Protein AF-A0A8S2V7T3-F1 (afdb_monomer)

Solvent-accessible surface area (backbone atoms only — not comparable to full-atom values): 3205 Å² total; per-residue (Å²): 135,86,83,77,66,83,89,66,76,92,69,60,66,68,60,50,43,72,74,40,45,92,73,52,75,50,72,65,59,51,51,51,52,35,51,74,74,66,71,59,82,78,84,79,81,129

Foldseek 3Di:
DDDDPPPDDDDDPVVVCVVCVVVDDDPVNVVVVCVVVVVDDPPPDD

Radius of gyration: 16.99 Å; Cα contacts (8 Å, |Δi|>4): 7; chains: 1; bounding box: 36×37×33 Å

Mean predicted aligned error: 11.72 Å

Structure (mmCIF, N/CA/C/O backbone):
data_AF-A0A8S2V7T3-F1
#
_entry.id   AF-A0A8S2V7T3-F1
#
loop_
_atom_site.group_PDB
_atom_s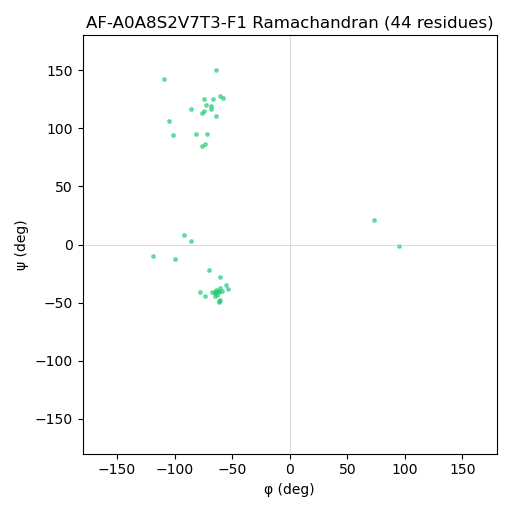ite.id
_atom_site.type_symbol
_atom_site.label_atom_id
_atom_site.label_alt_id
_atom_site.label_comp_id
_atom_site.label_asym_id
_atom_site.label_entity_id
_ato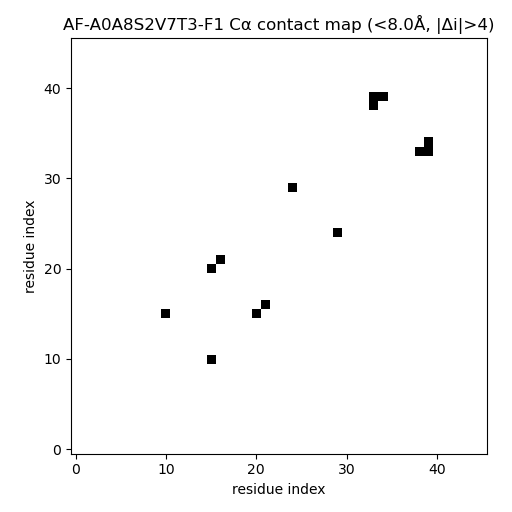m_site.label_seq_id
_atom_site.pdbx_PDB_ins_code
_atom_site.Cartn_x
_atom_site.Cartn_y
_atom_site.Cartn_z
_atom_site.occupancy
_atom_site.B_iso_or_equiv
_atom_site.auth_seq_id
_atom_site.auth_comp_id
_atom_site.auth_asym_id
_atom_site.auth_atom_id
_atom_site.pdbx_PDB_model_num
ATOM 1 N N . ARG A 1 1 ? -9.818 30.812 11.674 1.00 55.62 1 ARG A N 1
ATOM 2 C CA . ARG A 1 1 ? -10.353 29.729 10.812 1.00 55.62 1 ARG A CA 1
ATOM 3 C C . ARG A 1 1 ? -9.809 28.409 11.346 1.00 55.62 1 ARG A C 1
ATOM 5 O O . ARG A 1 1 ? -8.617 28.182 11.209 1.00 55.62 1 ARG A O 1
ATOM 12 N N . GLN A 1 2 ? -10.624 27.603 12.029 1.00 60.50 2 GLN A N 1
ATOM 13 C CA . GLN A 1 2 ? -10.239 26.236 12.394 1.00 60.50 2 GLN A CA 1
ATOM 14 C C . GLN A 1 2 ? -10.581 25.328 11.213 1.00 60.50 2 GLN A C 1
ATOM 16 O O . GLN A 1 2 ? -11.742 25.230 10.826 1.00 60.50 2 GLN A O 1
ATOM 21 N N . PHE A 1 3 ? -9.568 24.719 10.604 1.00 63.28 3 PHE A N 1
ATOM 22 C CA . PHE A 1 3 ? -9.760 23.715 9.566 1.00 63.28 3 PHE A CA 1
ATOM 23 C C . PHE A 1 3 ? -10.044 22.381 10.254 1.00 63.28 3 PHE A C 1
ATOM 25 O O . PHE A 1 3 ? -9.126 21.680 10.672 1.00 63.28 3 PHE A O 1
ATOM 32 N N . GLN A 1 4 ? -11.321 22.043 10.414 1.00 63.75 4 GLN A N 1
ATOM 33 C CA . GLN A 1 4 ? -11.706 20.683 10.776 1.00 63.75 4 GLN A CA 1
ATOM 34 C C . GLN A 1 4 ? -11.539 19.817 9.524 1.00 63.75 4 GLN A C 1
ATOM 36 O O . GLN A 1 4 ? -12.197 20.047 8.508 1.00 63.75 4 GLN A O 1
ATOM 41 N N . ARG A 1 5 ? -10.605 18.859 9.559 1.00 64.88 5 ARG A N 1
ATOM 42 C CA . ARG A 1 5 ? -10.425 17.881 8.477 1.00 64.88 5 ARG A CA 1
ATOM 43 C C . ARG A 1 5 ? -11.577 16.880 8.552 1.00 64.88 5 ARG A C 1
ATOM 45 O O . ARG A 1 5 ? -11.477 15.859 9.226 1.00 64.88 5 ARG A O 1
ATOM 52 N N . PHE A 1 6 ? -12.693 17.207 7.907 1.00 61.56 6 PHE A N 1
ATOM 53 C CA . PHE A 1 6 ? -13.819 16.289 7.760 1.00 61.56 6 PHE A CA 1
ATOM 54 C C . PHE A 1 6 ? -13.342 15.011 7.052 1.00 61.56 6 PHE A C 1
ATOM 56 O O . PHE A 1 6 ? -12.724 15.085 5.993 1.00 61.56 6 PHE A O 1
ATOM 63 N N . GLY A 1 7 ? -13.590 13.850 7.664 1.00 63.97 7 GLY A N 1
ATOM 64 C CA . GLY A 1 7 ? -13.218 12.539 7.120 1.00 63.97 7 GLY A CA 1
ATOM 65 C C . GLY A 1 7 ? -11.878 11.966 7.595 1.00 63.97 7 GLY A C 1
ATOM 66 O O . GLY A 1 7 ? -11.546 10.851 7.210 1.00 63.97 7 GLY A O 1
ATOM 67 N N . VAL A 1 8 ? -11.119 12.674 8.441 1.00 64.44 8 VAL A N 1
ATOM 68 C CA . VAL A 1 8 ? -9.916 12.112 9.080 1.00 64.44 8 VAL A CA 1
ATOM 69 C C . VAL A 1 8 ? -10.259 11.720 10.511 1.00 64.44 8 VAL A C 1
ATOM 71 O O . VAL A 1 8 ? -10.216 12.544 11.423 1.00 64.44 8 VAL A O 1
ATOM 74 N N . THR A 1 9 ? -10.627 10.457 10.706 1.00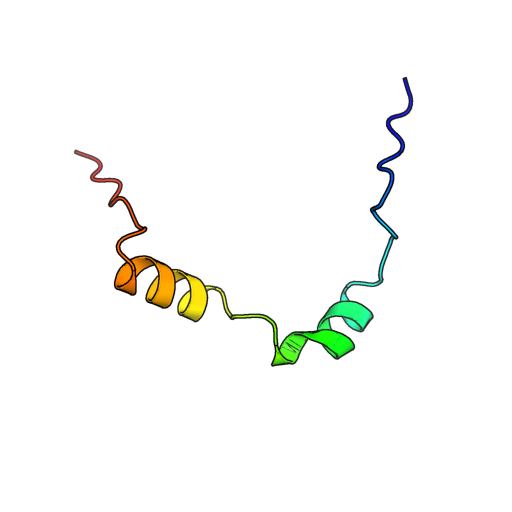 73.19 9 THR A N 1
ATOM 75 C CA . THR A 1 9 ? -10.759 9.882 12.045 1.00 73.19 9 THR A CA 1
ATOM 76 C C . THR A 1 9 ? -9.352 9.644 12.596 1.00 73.19 9 THR A C 1
ATOM 78 O O . THR A 1 9 ? -8.557 8.989 11.921 1.00 73.19 9 THR A O 1
ATOM 81 N N . PRO A 1 10 ? -8.998 10.170 13.781 1.00 70.31 10 PRO A N 1
ATOM 82 C CA . PRO A 1 10 ? -7.734 9.821 14.411 1.00 70.31 10 PRO A CA 1
ATOM 83 C C . PRO A 1 10 ? -7.750 8.326 14.742 1.00 70.31 10 PRO A C 1
ATOM 85 O O . PRO A 1 10 ? -8.515 7.877 15.593 1.00 70.31 10 PRO A O 1
ATOM 88 N N . GLU A 1 11 ? -6.931 7.553 14.036 1.00 81.00 11 GLU A N 1
ATOM 89 C CA . GLU A 1 11 ? -6.735 6.125 14.272 1.00 81.00 11 GLU A CA 1
ATOM 90 C C . GLU A 1 11 ? -5.343 5.901 14.868 1.00 81.00 11 GLU A C 1
ATOM 92 O O . GLU A 1 11 ? -4.382 6.584 14.507 1.00 81.00 11 GLU A O 1
ATOM 97 N N . ASN A 1 12 ? -5.237 4.958 15.807 1.00 84.25 12 ASN A N 1
ATOM 98 C CA . ASN A 1 12 ? -3.947 4.562 16.357 1.00 84.25 12 ASN A CA 1
ATOM 99 C C . ASN A 1 12 ? -3.121 3.875 15.244 1.00 84.25 12 ASN A C 1
ATOM 101 O O . ASN A 1 12 ? -3.597 2.888 14.674 1.00 84.25 12 ASN A O 1
ATOM 105 N N . PRO A 1 13 ? -1.892 4.345 14.948 1.00 80.75 13 PRO A N 1
ATOM 106 C CA . PRO A 1 13 ? -1.028 3.734 13.941 1.00 80.75 13 PRO A CA 1
ATOM 107 C C . P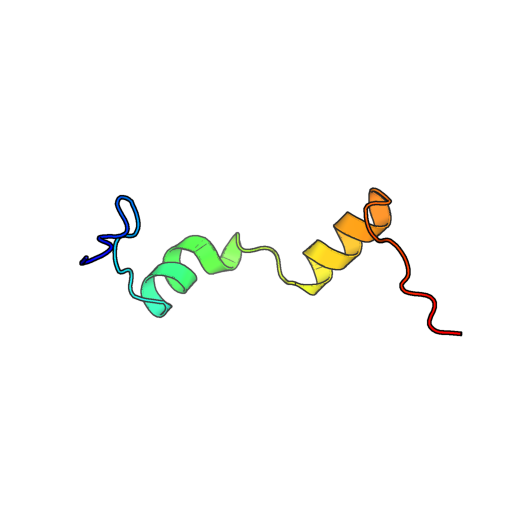RO A 1 13 ? -0.800 2.230 14.146 1.00 80.75 13 PRO A C 1
ATOM 109 O O . PRO A 1 13 ? -0.785 1.478 13.176 1.00 80.75 13 PRO A O 1
ATOM 112 N N . GLU A 1 14 ? -0.668 1.770 15.391 1.00 86.56 14 GLU A N 1
ATOM 113 C CA . GLU A 1 14 ? -0.448 0.354 15.711 1.00 86.56 14 GLU A CA 1
ATOM 114 C C . GLU A 1 14 ? -1.678 -0.499 15.377 1.00 86.56 14 GLU A C 1
ATOM 116 O O . GLU A 1 14 ? -1.556 -1.579 14.802 1.00 86.56 14 GLU A O 1
ATOM 121 N N . GLU A 1 15 ? -2.877 0.009 15.676 1.00 85.19 15 GLU A N 1
ATOM 122 C CA . GLU A 1 15 ? -4.151 -0.633 15.323 1.00 85.19 15 GLU A CA 1
ATOM 123 C C . GLU A 1 15 ? -4.347 -0.704 13.806 1.00 85.19 15 GLU A C 1
ATOM 125 O O . GLU A 1 15 ? -4.757 -1.742 13.279 1.00 85.19 15 GLU A O 1
ATOM 130 N N . TYR A 1 16 ? -3.999 0.372 13.098 1.00 84.00 16 TYR A N 1
ATOM 131 C CA . TYR A 1 16 ? -4.047 0.426 11.640 1.00 84.00 16 TYR A CA 1
ATOM 132 C C . TYR A 1 16 ? -3.106 -0.608 11.011 1.00 84.00 16 TYR A C 1
ATOM 134 O O . TYR A 1 16 ? -3.525 -1.399 10.164 1.00 84.00 16 TYR A O 1
ATOM 142 N N . ILE A 1 17 ? -1.848 -0.656 11.462 1.00 85.06 17 ILE A N 1
ATOM 143 C CA . ILE A 1 17 ? -0.852 -1.624 10.983 1.00 85.06 17 ILE A CA 1
ATOM 144 C C . ILE A 1 17 ? -1.277 -3.050 11.337 1.00 85.06 17 ILE A C 1
ATOM 146 O O . ILE A 1 17 ? -1.147 -3.946 10.510 1.00 85.06 17 ILE A O 1
ATOM 150 N N . ARG A 1 18 ? -1.850 -3.292 12.518 1.00 84.81 18 ARG A N 1
ATOM 151 C CA . ARG A 1 18 ? -2.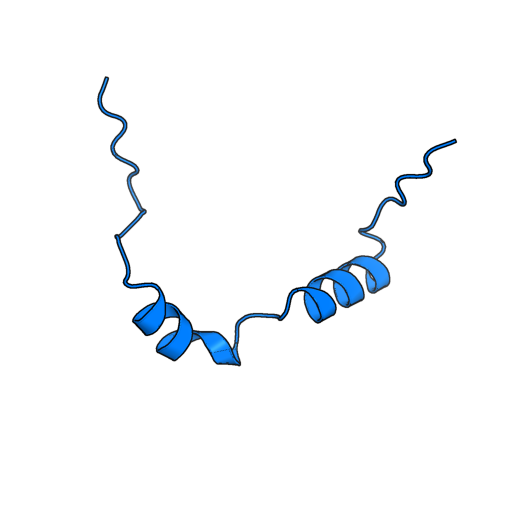365 -4.621 12.870 1.00 84.81 18 ARG A CA 1
ATOM 152 C C . ARG A 1 18 ? -3.492 -5.065 11.935 1.00 84.81 18 ARG A C 1
ATOM 154 O O . ARG A 1 18 ? -3.548 -6.235 11.569 1.00 84.81 18 ARG A O 1
ATOM 161 N N . ARG A 1 19 ? -4.395 -4.153 11.561 1.00 84.62 19 ARG A N 1
ATOM 162 C CA . ARG A 1 19 ? -5.557 -4.467 10.717 1.00 84.62 19 ARG A CA 1
ATOM 163 C C . ARG A 1 19 ? -5.199 -4.604 9.238 1.00 84.62 19 ARG A C 1
ATOM 165 O O . ARG A 1 19 ? -5.724 -5.491 8.574 1.00 84.62 19 ARG A O 1
ATOM 172 N N . TYR A 1 20 ? -4.325 -3.738 8.732 1.00 83.56 20 TYR A N 1
ATOM 173 C CA . TYR A 1 20 ? -4.059 -3.610 7.298 1.00 83.56 20 TYR A CA 1
ATOM 174 C C . TYR A 1 20 ? -2.618 -3.912 6.903 1.00 83.56 20 TYR A C 1
ATOM 176 O O . TYR A 1 20 ? -2.349 -4.034 5.716 1.00 83.56 20 TYR A O 1
ATOM 184 N N . GLY A 1 21 ? -1.687 -4.067 7.844 1.00 81.69 21 GLY A N 1
ATOM 185 C CA . GLY A 1 21 ? -0.248 -4.158 7.575 1.00 81.69 21 GLY A CA 1
ATOM 186 C C . GLY A 1 21 ? 0.145 -5.256 6.592 1.00 81.69 21 GLY A C 1
ATOM 187 O O . GLY A 1 21 ? 1.015 -5.032 5.765 1.00 81.69 21 GLY A O 1
ATOM 188 N N . ALA A 1 22 ? -0.549 -6.397 6.606 1.00 79.06 22 ALA A N 1
ATOM 189 C CA . ALA A 1 22 ? -0.330 -7.474 5.635 1.00 79.06 22 ALA A CA 1
ATOM 190 C C . ALA A 1 22 ? -0.801 -7.130 4.205 1.00 79.06 22 ALA A C 1
ATOM 192 O O . ALA A 1 22 ? -0.358 -7.749 3.244 1.00 79.06 22 ALA A O 1
ATOM 193 N N . THR A 1 23 ? -1.717 -6.169 4.069 1.00 78.12 23 THR A N 1
ATOM 194 C CA . THR A 1 23 ? -2.260 -5.676 2.789 1.00 78.12 23 THR A CA 1
ATOM 195 C C . THR A 1 23 ? -1.617 -4.373 2.327 1.00 78.12 23 THR A C 1
ATOM 197 O O . THR A 1 23 ? -1.818 -3.962 1.186 1.00 78.12 23 THR A O 1
ATOM 200 N N . LEU A 1 24 ? -0.866 -3.703 3.206 1.00 77.62 24 LEU A N 1
ATOM 201 C CA . LEU A 1 24 ? -0.115 -2.517 2.833 1.00 77.62 24 LEU A CA 1
ATOM 202 C C . LEU A 1 24 ? 1.004 -2.957 1.898 1.00 77.62 24 LEU A C 1
ATOM 204 O O . LEU A 1 24 ? 1.867 -3.747 2.276 1.00 77.62 24 LEU A O 1
ATOM 208 N N . PHE A 1 25 ? 0.979 -2.439 0.674 1.00 73.19 25 PHE A N 1
ATOM 209 C CA . PHE A 1 25 ? 2.103 -2.614 -0.226 1.00 73.19 25 PHE A CA 1
ATOM 210 C C . PHE A 1 25 ? 3.338 -1.990 0.410 1.00 73.19 25 PHE A C 1
ATOM 212 O O . PHE A 1 25 ? 3.325 -0.824 0.816 1.00 73.19 25 PHE A O 1
ATOM 219 N N . ASP A 1 26 ? 4.411 -2.768 0.482 1.00 79.19 26 ASP A N 1
ATOM 220 C CA . ASP A 1 26 ? 5.698 -2.215 0.846 1.00 79.19 26 ASP A CA 1
ATOM 221 C C . ASP A 1 26 ? 6.142 -1.204 -0.231 1.00 79.19 26 ASP A C 1
ATOM 223 O O . ASP A 1 26 ? 5.773 -1.286 -1.411 1.00 79.19 26 ASP A O 1
ATOM 227 N N . SER A 1 27 ? 6.911 -0.199 0.184 1.00 77.25 27 SER A N 1
ATOM 228 C CA . SER A 1 27 ? 7.337 0.890 -0.698 1.00 77.25 27 SER A CA 1
ATOM 229 C C . SER A 1 27 ? 8.168 0.403 -1.887 1.00 77.25 27 SER A C 1
ATOM 231 O O . SER A 1 27 ? 8.133 1.023 -2.949 1.00 77.25 27 SER A O 1
ATOM 233 N N . HIS A 1 28 ? 8.882 -0.714 -1.744 1.00 78.56 28 HIS A N 1
ATOM 234 C CA . HIS A 1 28 ? 9.686 -1.292 -2.811 1.00 78.56 28 HIS A CA 1
ATOM 235 C C . HIS A 1 28 ? 8.801 -1.948 -3.880 1.00 78.56 28 HIS A C 1
ATOM 237 O O . HIS A 1 28 ? 8.993 -1.702 -5.069 1.00 78.56 28 HIS A O 1
ATOM 243 N N . SER A 1 29 ? 7.782 -2.700 -3.470 1.00 81.44 29 SER A N 1
ATOM 244 C CA . SER A 1 29 ? 6.761 -3.295 -4.331 1.00 81.44 29 SER A CA 1
ATOM 245 C C . SER A 1 29 ? 5.966 -2.224 -5.077 1.00 81.44 29 SER A C 1
ATOM 247 O O . SER A 1 29 ? 5.744 -2.362 -6.280 1.00 81.44 29 SER A O 1
ATOM 249 N N . LEU A 1 30 ? 5.612 -1.113 -4.414 1.00 80.62 30 LEU A N 1
ATOM 2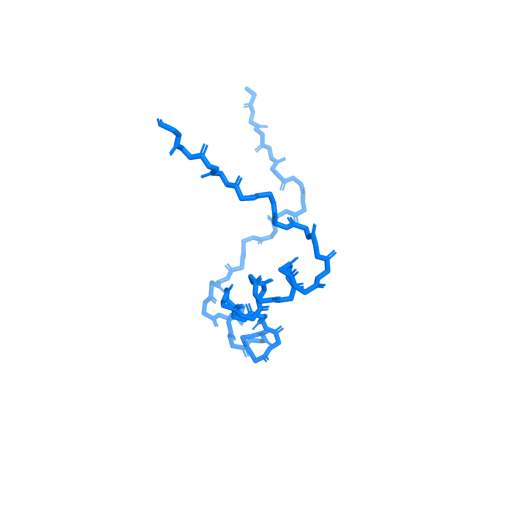50 C CA . LEU A 1 30 ? 4.973 0.036 -5.073 1.00 80.62 30 LEU A CA 1
ATOM 251 C C . LEU A 1 30 ? 5.864 0.643 -6.158 1.00 80.62 30 LEU A C 1
ATOM 253 O O . LEU A 1 30 ? 5.406 0.874 -7.277 1.00 80.62 30 LEU A O 1
ATOM 257 N N . LEU A 1 31 ? 7.141 0.882 -5.850 1.00 80.69 31 LEU A N 1
ATOM 258 C C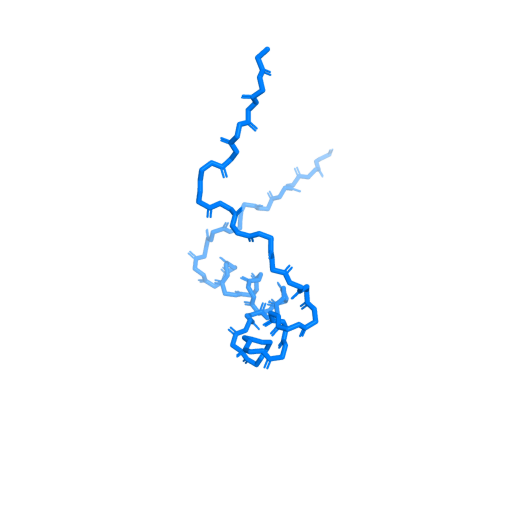A .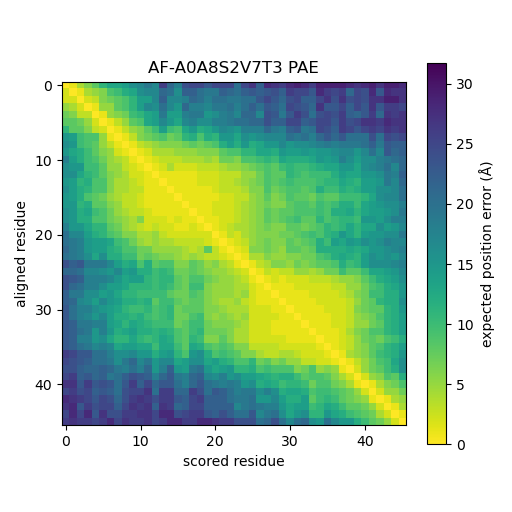 LEU A 1 31 ? 8.096 1.433 -6.812 1.00 80.69 31 LEU A CA 1
ATOM 259 C C . LEU A 1 31 ? 8.347 0.476 -7.977 1.00 80.69 31 LEU A C 1
ATOM 261 O O . LEU A 1 31 ? 8.406 0.909 -9.126 1.00 80.69 31 LEU A O 1
ATOM 265 N N . GLN A 1 32 ? 8.470 -0.821 -7.702 1.00 82.00 32 GLN A N 1
ATOM 266 C CA . GLN A 1 32 ? 8.640 -1.838 -8.731 1.00 82.00 32 GLN A CA 1
ATOM 267 C C . GLN A 1 32 ? 7.432 -1.864 -9.668 1.00 82.00 32 GLN A C 1
ATOM 269 O O . GLN A 1 32 ? 7.613 -1.790 -10.881 1.00 82.00 32 GLN A O 1
ATOM 274 N N . GLN A 1 33 ? 6.214 -1.892 -9.123 1.00 82.00 33 GLN A N 1
ATOM 275 C CA . GLN A 1 33 ? 4.997 -1.881 -9.928 1.00 82.00 33 GLN A CA 1
ATOM 276 C C . GLN A 1 33 ? 4.872 -0.589 -10.741 1.00 82.00 33 GLN A C 1
ATOM 278 O O . GLN A 1 33 ? 4.589 -0.663 -11.935 1.00 82.00 33 GLN A O 1
ATOM 283 N N . ALA A 1 34 ? 5.162 0.574 -10.145 1.00 79.88 34 ALA A N 1
ATOM 284 C CA . ALA A 1 34 ? 5.178 1.861 -10.840 1.00 79.88 34 ALA A CA 1
ATOM 285 C C . ALA A 1 34 ? 6.169 1.876 -12.016 1.00 79.88 34 ALA A C 1
ATOM 287 O O . ALA A 1 34 ? 5.840 2.381 -13.089 1.00 79.88 34 ALA A O 1
ATOM 288 N N . ARG A 1 35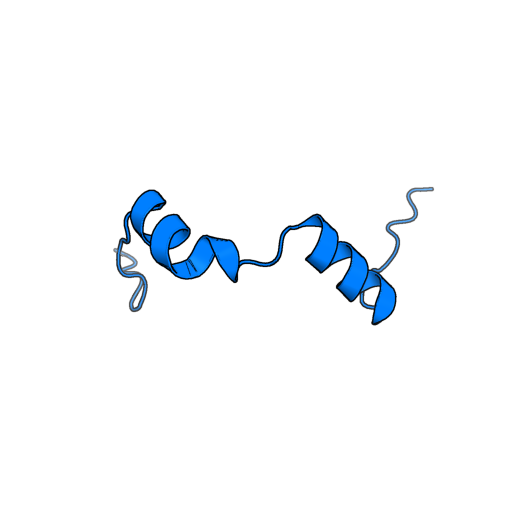 ? 7.358 1.276 -11.856 1.00 82.00 35 ARG A N 1
ATOM 289 C CA . ARG A 1 35 ? 8.324 1.106 -12.956 1.00 82.00 35 ARG A CA 1
ATOM 290 C C . ARG A 1 35 ? 7.781 0.180 -14.037 1.00 82.00 35 ARG A C 1
ATOM 292 O O . ARG A 1 35 ? 7.886 0.504 -15.214 1.00 82.00 35 ARG A O 1
ATOM 299 N N . THR A 1 36 ? 7.175 -0.945 -13.653 1.00 80.75 36 THR A N 1
ATOM 300 C CA . THR A 1 36 ? 6.583 -1.905 -14.599 1.00 80.75 36 THR A CA 1
ATOM 301 C C . THR A 1 36 ? 5.471 -1.280 -15.439 1.00 80.75 36 THR A C 1
ATOM 303 O O . THR A 1 36 ? 5.375 -1.581 -16.624 1.00 80.75 36 THR A O 1
ATOM 306 N N . VAL A 1 37 ? 4.656 -0.393 -14.861 1.00 83.75 37 VAL A N 1
ATOM 307 C CA . VAL A 1 37 ? 3.592 0.313 -15.594 1.00 83.75 37 VAL A CA 1
ATOM 308 C C . VAL A 1 37 ? 4.065 1.596 -16.294 1.00 83.75 37 VAL A C 1
ATOM 310 O O . VAL A 1 37 ? 3.250 2.286 -16.899 1.00 83.75 37 VAL A O 1
ATOM 313 N N . GLY A 1 38 ? 5.363 1.923 -16.236 1.00 77.94 38 GLY A N 1
ATOM 314 C CA . GLY A 1 38 ? 5.941 3.095 -16.905 1.00 77.94 38 GLY A CA 1
ATOM 315 C C . GLY A 1 38 ? 5.594 4.441 -16.259 1.00 77.94 38 GLY A C 1
ATOM 316 O O . GLY A 1 38 ? 5.670 5.468 -16.920 1.00 77.94 38 GLY A O 1
ATOM 317 N N . VAL A 1 39 ? 5.208 4.450 -14.978 1.00 70.50 39 VAL A N 1
ATOM 318 C CA . VAL A 1 39 ? 4.780 5.646 -14.218 1.00 70.50 39 VAL A CA 1
ATOM 319 C C . VAL A 1 39 ? 5.955 6.312 -13.476 1.00 70.50 39 VAL A C 1
ATOM 321 O O . VAL A 1 39 ? 5.764 7.224 -12.678 1.00 70.50 39 VAL A O 1
ATOM 324 N N . VAL A 1 40 ? 7.194 5.880 -13.723 1.00 66.25 40 VAL A N 1
ATOM 325 C CA . VAL A 1 40 ? 8.385 6.515 -13.141 1.00 66.25 40 VAL A CA 1
ATOM 326 C C . VAL A 1 40 ? 9.076 7.338 -14.216 1.00 66.25 40 VAL A C 1
ATOM 328 O O . VAL A 1 40 ? 9.707 6.785 -15.112 1.00 66.25 40 VAL A O 1
ATOM 331 N N . GLU A 1 41 ? 8.948 8.658 -14.120 1.00 61.56 41 GLU A N 1
ATOM 332 C CA . GLU A 1 41 ? 9.845 9.575 -14.815 1.00 61.56 41 GLU A CA 1
ATOM 333 C C . GLU A 1 41 ? 11.199 9.535 -14.102 1.00 61.56 41 GLU A C 1
ATOM 335 O O . GLU A 1 41 ? 11.297 9.794 -12.899 1.00 61.56 41 GLU A O 1
ATOM 340 N N . ASP A 1 42 ? 12.240 9.146 -14.833 1.00 63.00 42 ASP A N 1
ATOM 341 C CA . ASP A 1 42 ? 13.607 9.181 -14.330 1.00 63.00 42 ASP A CA 1
ATOM 342 C C . ASP A 1 42 ? 14.008 10.655 -14.183 1.00 63.00 42 ASP A C 1
ATOM 344 O O . ASP A 1 42 ? 14.033 11.401 -15.166 1.00 63.00 42 ASP A O 1
ATOM 348 N N . ILE A 1 43 ? 14.290 11.106 -12.958 1.00 61.47 43 ILE A N 1
ATOM 349 C CA . ILE A 1 43 ? 14.831 12.452 -12.741 1.00 61.47 43 ILE A CA 1
ATOM 350 C C . ILE A 1 43 ? 16.306 12.389 -13.130 1.00 61.47 43 ILE A C 1
ATOM 352 O O . ILE A 1 43 ? 17.184 12.163 -12.297 1.00 61.47 43 ILE A O 1
ATOM 356 N N . VAL A 1 44 ? 16.577 12.554 -14.423 1.00 61.03 44 VAL A N 1
ATOM 357 C CA . VAL A 1 44 ? 17.939 12.668 -14.939 1.00 61.03 44 VAL A CA 1
ATOM 358 C C . VAL A 1 44 ? 18.473 14.037 -14.519 1.00 61.03 44 VAL A C 1
ATOM 360 O O . VAL A 1 44 ? 18.195 15.050 -15.158 1.00 61.03 44 VAL A O 1
ATOM 363 N N . SER A 1 45 ? 19.202 14.085 -13.404 1.00 60.62 45 SER A N 1
ATOM 364 C CA . SER A 1 45 ? 19.997 15.262 -13.049 1.00 60.62 45 SER A CA 1
ATOM 365 C C . SER A 1 45 ? 21.253 15.255 -13.916 1.00 60.62 45 SER A C 1
ATOM 367 O O . SER A 1 45 ? 22.076 14.348 -13.790 1.00 60.62 45 SER A O 1
ATOM 369 N N . TYR A 1 46 ? 21.360 16.237 -14.811 1.00 50.31 46 TYR A N 1
ATOM 370 C CA . TYR A 1 46 ? 22.574 16.534 -15.576 1.00 50.31 46 TYR A CA 1
ATOM 371 C C . TYR A 1 46 ? 23.540 17.389 -14.748 1.00 50.31 46 TYR A C 1
ATOM 373 O O . TYR A 1 46 ? 23.045 18.146 -13.878 1.00 50.31 46 TYR A O 1
#

Secondary structure (DSSP, 8-state):
-----TT-----HHHHHHHHTTTSPPHHHHHHHHHHTT--------

pLDDT: mean 74.17, std 9.69, range [50.31, 86.56]

Sequence (46 aa):
RQFQRFGVTPENPEEYIRRYGATLFDSHSLLQQARTVGVVEDIVSY

Organism: NCBI:txid392030